Protein AF-A0A845YT84-F1 (afdb_monomer)

pLDDT: mean 75.17, std 17.48, range [39.91, 96.38]

Structure (mmCIF, N/CA/C/O backbone):
data_AF-A0A845YT84-F1
#
_entry.id   AF-A0A845YT84-F1
#
loop_
_atom_site.group_PDB
_atom_site.id
_atom_site.type_symbol
_atom_site.label_atom_id
_atom_site.label_alt_id
_atom_site.label_comp_id
_atom_site.label_asym_id
_atom_site.label_entity_id
_atom_site.label_seq_id
_atom_site.pdbx_PDB_ins_code
_atom_site.Cartn_x
_atom_site.Cartn_y
_atom_site.Cartn_z
_atom_site.occupancy
_atom_site.B_iso_or_equiv
_atom_site.auth_seq_id
_atom_site.auth_comp_id
_atom_site.auth_asym_id
_atom_site.auth_atom_id
_atom_site.pdbx_PDB_model_num
ATOM 1 N N . MET A 1 1 ? -12.584 -13.641 17.586 1.00 42.31 1 MET A N 1
ATOM 2 C CA . MET A 1 1 ? -11.163 -13.239 17.525 1.00 42.31 1 MET A CA 1
ATOM 3 C C . MET A 1 1 ? -11.138 -11.854 16.909 1.00 42.31 1 MET A C 1
ATOM 5 O O . MET A 1 1 ? -11.845 -11.658 15.931 1.00 42.31 1 MET A O 1
ATOM 9 N N . ALA A 1 2 ? -10.483 -10.865 17.518 1.00 40.53 2 ALA A N 1
ATOM 10 C CA . ALA A 1 2 ? -10.463 -9.523 16.942 1.00 40.53 2 ALA A CA 1
ATOM 11 C C . ALA A 1 2 ? -9.677 -9.580 15.624 1.00 40.53 2 ALA A C 1
ATOM 13 O O . ALA A 1 2 ? -8.463 -9.758 15.651 1.00 40.53 2 ALA A O 1
ATOM 14 N N . ASN A 1 3 ? -10.372 -9.500 14.486 1.00 61.69 3 ASN A N 1
ATOM 15 C CA . ASN A 1 3 ? -9.735 -9.458 13.174 1.00 61.69 3 ASN A CA 1
ATOM 16 C C . ASN A 1 3 ? -8.922 -8.166 13.104 1.00 61.69 3 ASN A C 1
ATOM 18 O O . ASN A 1 3 ? -9.489 -7.081 12.945 1.00 61.69 3 ASN A O 1
ATOM 22 N N . SER A 1 4 ? -7.608 -8.278 13.298 1.00 80.38 4 SER A N 1
ATOM 23 C CA . SER A 1 4 ? -6.708 -7.135 13.215 1.00 80.38 4 SER A CA 1
ATOM 24 C C . SER A 1 4 ? -6.848 -6.470 11.841 1.00 80.38 4 SER A C 1
ATOM 26 O O . SER A 1 4 ? -7.170 -7.127 10.845 1.00 80.38 4 SER A O 1
ATOM 28 N N . LEU A 1 5 ? -6.624 -5.155 11.773 1.00 85.38 5 LEU A N 1
ATOM 29 C CA . LEU A 1 5 ? -6.655 -4.414 10.507 1.00 85.38 5 LEU A CA 1
ATOM 30 C C . LEU A 1 5 ? -5.726 -5.067 9.466 1.00 85.38 5 LEU A C 1
ATOM 32 O O . LEU A 1 5 ? -6.106 -5.206 8.308 1.00 85.38 5 LEU A O 1
ATOM 36 N N . ALA A 1 6 ? -4.553 -5.529 9.910 1.00 86.88 6 ALA A N 1
ATOM 37 C CA . ALA A 1 6 ? -3.585 -6.228 9.075 1.00 86.88 6 ALA A CA 1
ATOM 38 C C . ALA A 1 6 ? -4.142 -7.542 8.510 1.00 86.88 6 ALA A C 1
ATOM 40 O O . ALA A 1 6 ? -4.014 -7.776 7.315 1.00 86.88 6 ALA A O 1
ATOM 41 N N . GLN A 1 7 ? -4.840 -8.359 9.309 1.00 88.69 7 GLN A N 1
ATOM 42 C CA . GLN A 1 7 ? -5.487 -9.575 8.795 1.00 88.69 7 GLN A CA 1
ATOM 43 C C . GLN A 1 7 ? -6.544 -9.275 7.729 1.00 88.69 7 GLN A C 1
ATOM 45 O O . GLN A 1 7 ? -6.645 -10.008 6.749 1.00 88.69 7 GLN A O 1
ATOM 50 N N . ARG A 1 8 ? -7.317 -8.192 7.888 1.00 90.56 8 ARG A N 1
ATOM 51 C CA . ARG A 1 8 ? -8.263 -7.749 6.849 1.00 90.56 8 ARG A CA 1
ATOM 52 C C . ARG A 1 8 ? -7.551 -7.296 5.581 1.00 90.56 8 ARG A C 1
ATOM 54 O O . ARG A 1 8 ? -8.007 -7.636 4.498 1.00 90.56 8 ARG A O 1
ATOM 61 N N . ALA A 1 9 ? -6.453 -6.555 5.713 1.00 90.44 9 ALA A N 1
ATOM 62 C CA . ALA A 1 9 ? -5.658 -6.116 4.572 1.00 90.44 9 ALA A CA 1
ATOM 63 C C . ALA A 1 9 ? -5.031 -7.304 3.823 1.00 90.44 9 ALA A C 1
ATOM 65 O O . ALA A 1 9 ? -5.081 -7.342 2.599 1.00 90.44 9 ALA A O 1
ATOM 66 N N . ILE A 1 10 ? -4.515 -8.306 4.543 1.00 93.62 10 ILE A N 1
ATOM 67 C CA . ILE A 1 10 ? -3.971 -9.538 3.951 1.00 93.62 10 ILE A CA 1
ATOM 68 C C . ILE A 1 10 ? -5.068 -10.312 3.214 1.00 93.62 10 ILE A C 1
ATOM 70 O O . ILE A 1 10 ? -4.879 -10.686 2.062 1.00 93.62 10 ILE A O 1
ATOM 74 N N . ALA A 1 11 ? -6.235 -10.506 3.836 1.00 93.56 11 ALA A N 1
ATOM 75 C CA . ALA A 1 11 ? -7.359 -11.174 3.182 1.00 93.56 11 ALA A CA 1
ATOM 76 C C . ALA A 1 11 ? -7.808 -10.434 1.909 1.00 93.56 11 ALA A C 1
ATOM 78 O O . ALA A 1 11 ? -8.090 -11.065 0.896 1.00 93.56 11 ALA A O 1
ATOM 79 N N . PHE A 1 12 ? -7.821 -9.099 1.944 1.00 94.31 12 PHE A N 1
ATOM 80 C CA . PHE A 1 12 ? -8.145 -8.265 0.788 1.00 94.31 12 PHE A CA 1
ATOM 81 C C . PHE A 1 12 ? -7.105 -8.382 -0.337 1.00 94.31 12 PHE A C 1
ATOM 83 O O . PHE A 1 12 ? -7.473 -8.500 -1.500 1.00 94.31 12 PHE A O 1
ATOM 90 N N . LEU A 1 13 ? -5.812 -8.396 -0.001 1.00 94.50 13 LEU A N 1
ATOM 91 C CA . LEU A 1 13 ? -4.729 -8.618 -0.963 1.00 94.50 13 LEU A CA 1
ATOM 92 C C . LEU A 1 13 ? -4.848 -9.979 -1.656 1.00 94.50 13 LEU A C 1
ATOM 94 O O . LEU A 1 13 ? -4.673 -10.063 -2.870 1.00 94.50 13 LEU A O 1
ATOM 98 N N . ILE A 1 14 ? -5.169 -11.027 -0.894 1.00 94.56 14 ILE A N 1
ATOM 99 C CA . ILE A 1 14 ? -5.359 -12.375 -1.438 1.00 94.56 14 ILE A CA 1
ATOM 100 C C . ILE A 1 14 ? -6.552 -12.383 -2.399 1.00 94.56 14 ILE A C 1
ATOM 102 O O . ILE A 1 14 ? -6.384 -12.774 -3.550 1.00 94.56 14 ILE A O 1
ATOM 106 N N . ASP A 1 15 ? -7.703 -11.850 -1.985 1.00 94.94 15 ASP A N 1
ATOM 107 C CA . ASP A 1 15 ? -8.916 -11.767 -2.814 1.00 94.94 15 ASP A CA 1
ATOM 108 C C . ASP A 1 15 ? -8.678 -10.992 -4.126 1.00 94.94 15 ASP A C 1
ATOM 110 O O . ASP A 1 15 ? -9.062 -11.449 -5.201 1.00 94.94 15 ASP A O 1
ATOM 114 N N . LEU A 1 16 ? -7.960 -9.863 -4.083 1.00 94.75 16 LEU A N 1
ATOM 115 C CA . LEU A 1 16 ? -7.587 -9.126 -5.299 1.00 94.75 16 LEU A CA 1
ATOM 116 C C . LEU A 1 16 ? -6.684 -9.938 -6.235 1.00 94.75 16 LEU A C 1
ATOM 118 O O . LEU A 1 16 ? -6.805 -9.828 -7.457 1.00 94.75 16 LEU A O 1
ATOM 122 N N . SER A 1 17 ? -5.770 -10.737 -5.680 1.00 94.88 17 SER A N 1
ATOM 123 C CA . SER A 1 17 ? -4.861 -11.558 -6.484 1.00 94.88 17 SER A CA 1
ATOM 124 C C . SER A 1 17 ? -5.558 -12.774 -7.090 1.00 94.88 17 SER A C 1
ATOM 126 O O . SER A 1 17 ? -5.327 -13.081 -8.257 1.00 94.88 17 SER A O 1
ATOM 128 N N . GLU A 1 18 ? -6.474 -13.410 -6.355 1.00 94.38 18 GLU A N 1
ATOM 129 C CA . GLU A 1 18 ? -7.311 -14.506 -6.854 1.00 94.38 18 GLU A CA 1
ATOM 130 C C . GLU A 1 18 ? -8.231 -14.047 -7.991 1.00 94.38 18 GLU A C 1
ATOM 132 O O . GLU A 1 18 ? -8.431 -14.774 -8.963 1.00 94.38 18 GLU A O 1
ATOM 137 N N . ARG A 1 19 ? -8.739 -12.811 -7.917 1.00 94.25 19 ARG A N 1
ATOM 138 C CA . ARG A 1 19 ? -9.528 -12.188 -8.994 1.00 94.25 19 ARG A CA 1
ATOM 139 C C . ARG A 1 19 ? -8.691 -11.758 -10.200 1.00 94.25 19 ARG A C 1
ATOM 141 O O . ARG A 1 19 ? -9.261 -11.409 -11.231 1.00 94.25 19 ARG A O 1
ATOM 148 N N . GLY A 1 20 ? -7.363 -11.758 -10.082 1.00 93.00 20 GLY A N 1
ATOM 149 C CA . GLY A 1 20 ? -6.453 -11.274 -11.120 1.00 93.00 20 GLY A CA 1
ATOM 150 C C . GLY A 1 20 ? -6.462 -9.751 -11.296 1.00 93.00 20 GLY A C 1
ATOM 151 O O . GLY A 1 20 ? -6.026 -9.257 -12.331 1.00 93.00 20 GLY A O 1
ATOM 152 N N . GLU A 1 21 ? -6.953 -8.995 -10.307 1.00 93.06 21 GLU A N 1
ATOM 153 C CA . GLU A 1 21 ? -6.941 -7.525 -10.338 1.00 93.06 21 GLU A CA 1
ATOM 154 C C . GLU A 1 21 ? -5.551 -6.947 -10.035 1.00 93.06 21 GLU A C 1
ATOM 156 O O . GLU A 1 21 ? -5.265 -5.806 -10.399 1.00 93.06 21 GLU A O 1
ATOM 161 N N . ILE A 1 22 ? -4.692 -7.729 -9.370 1.00 93.88 22 ILE A N 1
ATOM 162 C CA . ILE A 1 22 ? -3.301 -7.381 -9.064 1.00 93.88 22 ILE A CA 1
ATOM 163 C C . ILE A 1 22 ? -2.353 -8.489 -9.526 1.00 93.88 22 ILE A C 1
ATOM 165 O O . ILE A 1 22 ? -2.687 -9.672 -9.461 1.00 93.88 22 ILE A O 1
ATOM 169 N N . ASN A 1 23 ? -1.146 -8.112 -9.953 1.00 93.75 23 ASN A N 1
ATOM 170 C CA . ASN A 1 23 ? -0.088 -9.065 -10.277 1.00 93.75 23 ASN A CA 1
ATOM 171 C C . ASN A 1 23 ? 0.666 -9.471 -8.991 1.00 93.75 23 ASN A C 1
ATOM 173 O O . ASN A 1 23 ? 1.248 -8.600 -8.345 1.00 93.75 23 ASN A O 1
ATOM 177 N N . PRO A 1 24 ? 0.729 -10.766 -8.622 1.00 93.44 24 PRO A N 1
ATOM 178 C CA . PRO A 1 24 ? 1.440 -11.211 -7.419 1.00 93.44 24 PRO A CA 1
ATOM 179 C C . PRO A 1 24 ? 2.946 -10.910 -7.418 1.00 93.44 24 PRO A C 1
ATOM 181 O O . PRO A 1 24 ? 3.560 -10.831 -6.353 1.00 93.44 24 PRO A O 1
ATOM 184 N N . TRP A 1 25 ? 3.546 -10.769 -8.601 1.00 93.12 25 TRP A N 1
ATOM 185 C CA . TRP A 1 25 ? 4.985 -10.553 -8.774 1.00 93.12 25 TRP A CA 1
ATOM 186 C C . TRP A 1 25 ? 5.371 -9.074 -8.842 1.00 93.12 25 TRP A C 1
ATOM 188 O O . TRP A 1 25 ? 6.525 -8.746 -8.586 1.00 93.12 25 TRP A O 1
ATOM 198 N N . ASP A 1 26 ? 4.412 -8.199 -9.148 1.00 93.75 26 ASP A N 1
ATOM 199 C CA . ASP A 1 26 ? 4.612 -6.753 -9.231 1.00 93.75 26 ASP A CA 1
ATOM 200 C C . ASP A 1 26 ? 3.342 -6.026 -8.770 1.00 93.75 26 ASP A C 1
ATOM 202 O O . ASP A 1 26 ? 2.417 -5.761 -9.543 1.00 93.75 26 ASP A O 1
ATOM 206 N N . VAL A 1 27 ? 3.263 -5.778 -7.465 1.00 93.56 27 VAL A N 1
ATOM 207 C CA . VAL A 1 27 ? 2.100 -5.167 -6.825 1.00 93.56 27 VAL A CA 1
ATOM 208 C C . VAL A 1 27 ? 2.249 -3.648 -6.832 1.00 93.56 27 VAL A C 1
ATOM 210 O O . VAL A 1 27 ? 3.135 -3.099 -6.173 1.00 93.56 27 VAL A O 1
ATOM 213 N N . ASN A 1 28 ? 1.317 -2.943 -7.484 1.00 93.00 28 ASN A N 1
ATOM 214 C CA . ASN A 1 28 ? 1.202 -1.494 -7.320 1.00 93.00 28 ASN A CA 1
ATOM 215 C C . ASN A 1 28 ? 0.589 -1.161 -5.950 1.00 93.00 28 ASN A C 1
ATOM 217 O O . ASN A 1 28 ? -0.630 -1.144 -5.772 1.00 93.00 28 ASN A O 1
ATOM 221 N N . VAL A 1 29 ? 1.454 -0.903 -4.968 1.00 90.81 29 VAL A N 1
ATOM 222 C CA . VAL A 1 29 ? 1.059 -0.662 -3.571 1.00 90.81 29 VAL A CA 1
ATOM 223 C C . VAL A 1 29 ? 0.093 0.519 -3.440 1.00 90.81 29 VAL A C 1
ATOM 225 O O . VAL A 1 29 ? -0.832 0.447 -2.635 1.00 90.81 29 VAL A O 1
ATOM 228 N N . 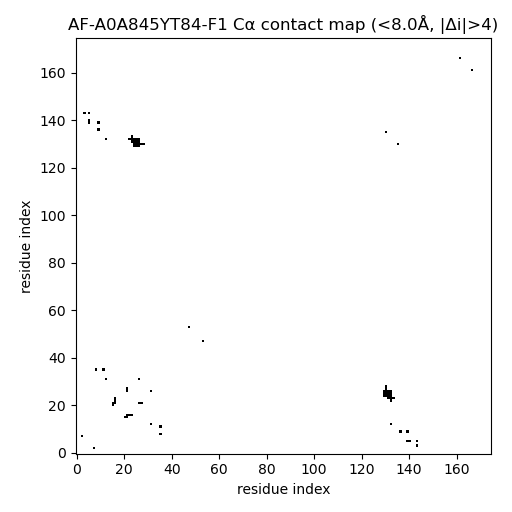ILE A 1 30 ? 0.275 1.580 -4.233 1.00 90.31 30 ILE A N 1
ATOM 229 C CA . ILE A 1 30 ? -0.549 2.796 -4.155 1.00 90.31 30 ILE A CA 1
ATOM 230 C C . ILE A 1 30 ? -2.003 2.457 -4.498 1.00 90.31 30 ILE A C 1
ATOM 232 O O . ILE A 1 30 ? -2.900 2.684 -3.685 1.00 90.31 30 ILE A O 1
ATOM 236 N N . ASP A 1 31 ? -2.217 1.810 -5.644 1.00 92.00 31 ASP A N 1
ATOM 237 C CA . ASP A 1 31 ? -3.555 1.446 -6.118 1.00 92.00 31 ASP A CA 1
ATOM 238 C C . ASP A 1 31 ? -4.270 0.507 -5.143 1.00 92.00 31 ASP A C 1
ATOM 240 O O . ASP A 1 31 ? -5.472 0.638 -4.896 1.00 92.00 31 ASP A O 1
ATOM 244 N N . VAL A 1 32 ? -3.543 -0.459 -4.575 1.00 92.06 32 VAL A N 1
ATOM 245 C CA . VAL A 1 32 ? -4.132 -1.424 -3.644 1.00 92.06 32 VAL A CA 1
ATOM 246 C C . VAL A 1 32 ? -4.533 -0.765 -2.332 1.00 92.06 32 VAL A C 1
ATOM 248 O O . VAL A 1 32 ? -5.619 -1.040 -1.817 1.00 92.06 32 VAL A O 1
ATOM 251 N N . VAL A 1 33 ? -3.686 0.115 -1.798 1.00 88.94 33 VAL A N 1
ATOM 252 C CA . VAL A 1 33 ? -3.996 0.865 -0.578 1.00 88.94 33 VAL A CA 1
ATOM 253 C C . VAL A 1 33 ? -5.221 1.747 -0.800 1.00 88.94 33 VAL A C 1
ATOM 255 O O . VAL A 1 33 ? -6.129 1.727 0.031 1.00 88.94 33 VAL A O 1
ATOM 258 N N . ASP A 1 34 ? -5.314 2.440 -1.932 1.00 89.94 34 ASP A N 1
ATOM 259 C CA . ASP A 1 34 ? -6.472 3.276 -2.253 1.00 89.94 34 ASP A CA 1
ATOM 260 C C . ASP A 1 34 ? -7.770 2.463 -2.339 1.00 89.94 34 ASP A C 1
ATOM 262 O O . ASP A 1 34 ? -8.790 2.834 -1.744 1.00 89.94 34 ASP A O 1
ATOM 266 N N . ARG A 1 35 ? -7.738 1.307 -3.014 1.00 90.44 35 ARG A N 1
ATOM 267 C CA . ARG A 1 35 ? -8.885 0.386 -3.083 1.00 90.44 35 ARG A CA 1
ATOM 268 C C . ARG A 1 35 ? -9.267 -0.149 -1.707 1.00 90.44 35 ARG A C 1
ATOM 270 O O . ARG A 1 35 ? -10.453 -0.186 -1.371 1.00 90.44 35 ARG A O 1
ATOM 277 N N . PHE A 1 36 ? -8.283 -0.516 -0.890 1.00 89.44 36 PHE A N 1
ATOM 278 C CA . PHE A 1 36 ? -8.528 -0.983 0.469 1.00 89.44 36 PHE A CA 1
ATOM 279 C C . PHE A 1 36 ? -9.183 0.111 1.318 1.00 89.44 36 PHE A C 1
ATOM 281 O O . PHE A 1 36 ? -10.223 -0.134 1.928 1.00 89.44 36 PHE A O 1
ATOM 288 N N . LEU A 1 37 ? -8.655 1.339 1.305 1.00 86.56 37 LEU A N 1
ATOM 289 C CA . LEU A 1 37 ? -9.233 2.478 2.026 1.00 86.56 37 LEU A CA 1
ATOM 290 C C . LEU A 1 37 ? -10.656 2.801 1.557 1.00 86.56 37 LEU A C 1
ATOM 292 O O . LEU A 1 37 ? -11.518 3.111 2.382 1.00 86.56 37 LEU A O 1
ATOM 296 N N . LYS A 1 38 ? -10.931 2.691 0.254 1.00 88.38 38 LYS A N 1
ATOM 297 C CA . LYS A 1 38 ? -12.284 2.846 -0.288 1.00 88.38 38 LYS A CA 1
ATOM 298 C C . LYS A 1 38 ? -13.231 1.776 0.264 1.00 88.38 38 LYS A C 1
ATOM 300 O O . LYS A 1 38 ? -14.289 2.125 0.784 1.00 88.38 38 LYS A O 1
ATOM 305 N N . SER A 1 39 ? -12.813 0.508 0.265 1.00 85.31 39 SER A N 1
ATOM 306 C CA . SER A 1 39 ? -13.602 -0.588 0.849 1.00 85.31 39 SER A CA 1
ATOM 307 C C . SER A 1 39 ? -13.855 -0.393 2.350 1.00 85.31 39 SER A C 1
ATOM 309 O O . SER A 1 39 ? -14.947 -0.673 2.842 1.00 85.31 39 SER A O 1
ATOM 311 N N . LEU A 1 40 ? -12.886 0.164 3.090 1.00 83.19 40 LEU A N 1
ATOM 312 C CA . LEU A 1 40 ? -13.050 0.483 4.507 1.00 83.19 40 LEU A CA 1
ATOM 313 C C . LEU A 1 40 ? -14.091 1.576 4.749 1.00 83.19 40 LEU A C 1
ATOM 315 O O . LEU A 1 40 ? -14.795 1.492 5.753 1.00 83.19 40 LEU A O 1
ATOM 319 N N . LYS A 1 41 ? -14.177 2.585 3.877 1.00 78.06 41 LYS A N 1
ATOM 320 C CA . LYS A 1 41 ? -15.193 3.647 3.954 1.00 78.06 41 LYS A CA 1
ATOM 321 C C . LYS A 1 41 ? -16.588 3.115 3.638 1.00 78.06 41 LYS A C 1
ATOM 323 O O . LYS A 1 41 ? -17.533 3.455 4.333 1.00 78.06 41 LYS A O 1
ATOM 328 N N . GLU A 1 42 ? -16.705 2.245 2.637 1.00 78.19 42 GLU A N 1
ATOM 329 C CA . GLU A 1 42 ? -17.975 1.609 2.260 1.00 78.19 42 GLU A CA 1
ATOM 330 C C . GLU A 1 42 ? -18.487 0.653 3.352 1.00 78.19 42 GLU A C 1
ATOM 332 O O . GLU A 1 42 ? -19.676 0.635 3.662 1.00 78.19 42 GLU A O 1
ATOM 337 N N . GLN A 1 43 ? -17.587 -0.106 3.986 1.00 68.94 43 GLN A N 1
ATOM 338 C CA . GLN A 1 43 ? -17.921 -1.001 5.101 1.00 68.94 43 GLN A CA 1
ATOM 339 C C . GLN A 1 43 ? -18.172 -0.252 6.417 1.00 68.94 43 GLN A C 1
ATOM 341 O O . GLN A 1 43 ? -18.928 -0.731 7.260 1.00 68.94 43 GLN A O 1
ATOM 346 N N . GLN A 1 44 ? -17.573 0.927 6.596 1.00 60.81 44 GLN A N 1
ATOM 347 C CA . GLN A 1 44 ? -17.923 1.877 7.654 1.00 60.81 44 GLN A CA 1
ATOM 348 C C . GLN A 1 44 ? -19.140 2.715 7.237 1.00 60.81 44 GLN A C 1
ATOM 350 O O . GLN A 1 44 ? -19.133 3.941 7.311 1.00 60.81 44 GLN A O 1
ATOM 355 N N . ALA A 1 45 ? -20.229 2.052 6.839 1.00 46.84 45 ALA A N 1
ATOM 356 C CA . ALA A 1 45 ? -21.550 2.661 6.943 1.00 46.84 45 ALA A CA 1
ATOM 357 C C . ALA A 1 45 ? -21.760 3.094 8.411 1.00 46.84 45 ALA A C 1
ATOM 359 O O . ALA A 1 45 ? -21.267 2.410 9.313 1.00 46.84 45 ALA A O 1
ATOM 360 N N . PRO A 1 46 ? -22.417 4.236 8.679 1.00 48.16 46 PRO A N 1
ATOM 361 C CA . PRO A 1 46 ? -22.306 4.947 9.945 1.00 48.16 46 PRO A CA 1
ATOM 362 C C . PRO A 1 46 ? -22.922 4.109 11.063 1.00 48.16 46 PRO A C 1
ATOM 364 O O . PRO A 1 46 ? -24.125 4.160 11.308 1.00 48.16 46 PRO A O 1
ATOM 367 N N . VAL A 1 47 ? -22.092 3.334 11.761 1.00 44.31 47 VAL A N 1
ATOM 368 C CA . VAL A 1 47 ? -22.475 2.705 13.020 1.00 44.31 47 VAL A CA 1
ATOM 369 C C . VAL A 1 47 ? -22.532 3.828 14.047 1.00 44.31 47 VAL A C 1
ATOM 371 O O . VAL A 1 47 ? -21.567 4.143 14.744 1.00 44.31 47 VAL A O 1
ATOM 374 N N . ILE A 1 48 ? -23.692 4.481 14.067 1.00 52.84 48 ILE A N 1
ATOM 375 C CA . ILE A 1 48 ? -24.230 5.169 15.227 1.00 52.84 48 ILE A CA 1
ATOM 376 C C . ILE A 1 48 ? -24.397 4.081 16.277 1.00 52.84 48 ILE A C 1
ATOM 378 O O . ILE A 1 48 ? -25.422 3.411 16.303 1.00 52.84 48 ILE A O 1
ATOM 382 N N . ASP A 1 49 ? -23.391 3.871 17.118 1.00 45.31 49 ASP A N 1
ATOM 383 C CA . ASP A 1 49 ? -23.680 3.307 18.423 1.00 45.31 49 ASP A CA 1
ATOM 384 C C . ASP A 1 49 ? -22.628 3.671 19.469 1.00 45.31 49 ASP A C 1
ATOM 386 O O . ASP A 1 49 ? -21.419 3.584 19.241 1.00 45.31 49 ASP A O 1
ATOM 390 N N . ASN A 1 50 ? -23.139 4.017 20.650 1.00 39.91 50 ASN A N 1
ATOM 391 C CA . ASN A 1 50 ? -22.435 4.137 21.927 1.00 39.91 50 ASN A CA 1
ATOM 392 C C . ASN A 1 50 ? -21.710 5.462 22.241 1.00 39.91 50 ASN A C 1
ATOM 394 O O . ASN A 1 50 ? -20.504 5.507 22.479 1.00 39.91 50 ASN A O 1
ATOM 398 N N . GLY A 1 51 ? -22.494 6.542 22.367 1.00 44.09 51 GLY A N 1
ATOM 399 C CA . GLY A 1 51 ? -22.377 7.520 23.470 1.00 44.09 51 GLY A CA 1
ATOM 400 C C . GLY A 1 51 ? -21.115 8.391 23.582 1.00 44.09 51 GLY A C 1
ATOM 401 O O . GLY A 1 51 ? -21.017 9.194 24.507 1.00 44.09 51 GLY A O 1
ATOM 402 N N . ARG A 1 52 ? -20.157 8.284 22.660 1.00 44.44 52 ARG A N 1
ATOM 403 C CA . ARG A 1 52 ? -19.053 9.238 22.494 1.00 44.44 52 ARG A CA 1
ATOM 404 C C . ARG A 1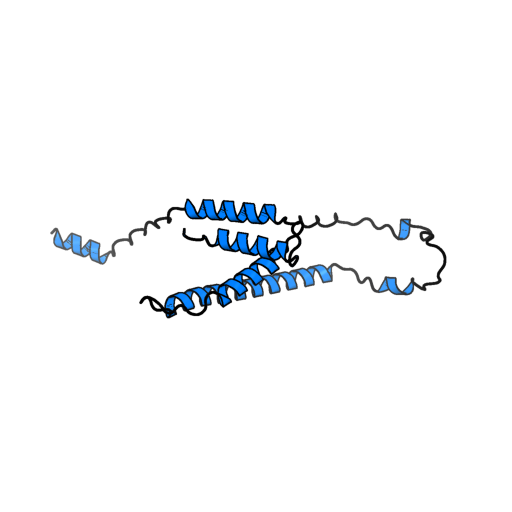 52 ? -19.283 9.987 21.195 1.00 44.44 52 ARG A C 1
ATOM 406 O O . ARG A 1 52 ? -19.400 9.357 20.149 1.00 44.44 52 ARG A O 1
ATOM 413 N N . SER A 1 53 ? -19.405 11.310 21.294 1.00 43.91 53 SER A N 1
ATOM 414 C CA . SER A 1 53 ? -19.833 12.183 20.201 1.00 43.91 53 SER A CA 1
ATOM 415 C C . SER A 1 53 ? -19.140 11.812 18.876 1.00 43.91 53 SER A C 1
ATOM 417 O O . SER A 1 53 ? -17.912 11.913 18.791 1.00 43.91 53 SER A O 1
ATOM 419 N N . PRO A 1 54 ? -19.887 11.401 17.829 1.00 53.06 54 PRO A N 1
ATOM 420 C CA . PRO A 1 54 ? -19.322 11.079 16.515 1.00 53.06 54 PRO A CA 1
ATOM 421 C C . PRO A 1 54 ? -18.594 12.280 15.896 1.00 53.06 54 PRO A C 1
ATOM 423 O O . PRO A 1 54 ? -17.798 12.117 14.976 1.00 53.06 54 PRO A O 1
ATOM 426 N N . TYR A 1 55 ? -18.817 13.485 16.419 1.00 46.56 55 TYR A N 1
ATOM 427 C CA . TYR A 1 55 ? -18.194 14.712 15.952 1.00 46.56 55 TYR A CA 1
ATOM 428 C C . TYR A 1 55 ? -16.677 14.750 16.189 1.00 46.56 55 TYR A C 1
ATOM 430 O O . TYR A 1 55 ? -15.945 15.169 15.305 1.00 46.56 55 TYR A O 1
ATOM 438 N N . GLU A 1 56 ? -16.170 14.267 17.330 1.00 49.31 56 GLU A N 1
ATOM 439 C CA . GLU A 1 56 ? -14.727 14.339 17.639 1.00 49.31 56 GLU A CA 1
ATOM 440 C C . GLU A 1 56 ? -13.894 13.332 16.830 1.00 49.31 56 GLU A C 1
ATOM 442 O O . GLU A 1 56 ? -12.759 13.622 16.436 1.00 49.31 56 GLU A O 1
ATOM 447 N N . LYS A 1 57 ? -14.474 12.158 16.539 1.00 55.06 57 LYS A N 1
ATOM 448 C CA . LYS A 1 57 ? -13.870 11.154 15.651 1.00 55.06 57 LYS A CA 1
ATOM 449 C C . LYS A 1 57 ? -13.848 11.638 14.202 1.00 55.06 57 LYS A C 1
ATOM 451 O O . LYS A 1 57 ? -12.779 11.638 13.601 1.00 55.06 57 LYS A O 1
ATOM 456 N N . ASN A 1 58 ? -14.982 12.127 13.692 1.00 57.28 58 ASN A N 1
ATOM 457 C CA . ASN A 1 58 ? -15.058 12.700 12.346 1.00 57.28 58 ASN A CA 1
ATOM 458 C C . ASN A 1 58 ? -14.160 13.940 12.203 1.00 57.28 58 ASN A C 1
ATOM 460 O O . ASN A 1 58 ? -13.539 14.126 11.163 1.00 57.28 58 ASN A O 1
ATOM 464 N N . LEU A 1 59 ? -14.013 14.759 13.252 1.00 61.41 59 LEU A N 1
ATOM 465 C CA . LEU A 1 59 ? -13.118 15.916 13.233 1.00 61.41 59 LEU A CA 1
ATOM 466 C C . LEU A 1 59 ? -11.642 15.493 13.174 1.00 61.41 59 LEU A C 1
ATOM 468 O O . LEU A 1 59 ? -10.881 16.041 12.380 1.00 61.41 59 LEU A O 1
ATOM 472 N N . SER A 1 60 ? -11.246 14.480 13.948 1.00 70.44 60 SER A N 1
ATOM 473 C CA . SER A 1 60 ? -9.877 13.941 13.917 1.00 70.44 60 SER A CA 1
ATOM 474 C C . SER A 1 60 ? -9.542 13.287 12.570 1.00 70.44 60 SER A C 1
ATOM 476 O O . SER A 1 60 ? -8.446 13.483 12.051 1.00 70.44 60 SER A O 1
ATOM 478 N N . GLU A 1 61 ? -10.491 12.561 11.976 1.00 68.62 61 GLU A N 1
ATOM 479 C CA . GLU A 1 61 ? -10.349 11.941 10.653 1.00 68.62 61 GLU A CA 1
ATOM 480 C C . GLU A 1 61 ? -10.325 12.988 9.529 1.00 68.62 61 GLU A C 1
ATOM 482 O O . GLU A 1 61 ? -9.469 12.937 8.646 1.00 68.62 61 GLU A O 1
ATOM 487 N N . SER A 1 62 ? -11.181 14.013 9.607 1.00 77.00 62 SER A N 1
ATOM 488 C CA . SER A 1 62 ? -11.158 15.140 8.667 1.00 77.00 62 SER A CA 1
ATOM 489 C C . SER A 1 62 ? -9.853 15.942 8.752 1.00 77.00 62 SER A C 1
ATOM 491 O O . SER A 1 62 ? -9.323 16.353 7.723 1.00 77.00 62 SER A O 1
ATOM 493 N N . GLY A 1 63 ? -9.271 16.090 9.950 1.00 84.06 63 GLY A N 1
ATOM 494 C CA . GLY A 1 63 ? -7.962 16.715 10.139 1.00 84.06 63 GLY A CA 1
ATOM 495 C C . GLY A 1 63 ? -6.823 15.914 9.503 1.00 84.06 63 GLY A C 1
ATOM 496 O O . GLY A 1 63 ? -5.940 16.495 8.873 1.00 84.06 63 GLY A O 1
ATOM 497 N N . GLN A 1 64 ? -6.862 14.581 9.602 1.00 84.81 64 GLN A N 1
ATOM 498 C CA . GLN A 1 64 ? -5.907 13.701 8.916 1.00 84.81 64 GLN A CA 1
ATOM 499 C C . GLN A 1 64 ? -6.057 13.788 7.394 1.00 84.81 64 GLN A C 1
ATOM 501 O O . GLN A 1 64 ? -5.058 13.915 6.688 1.00 84.81 64 GLN A O 1
ATOM 506 N N . ALA A 1 65 ? -7.292 13.795 6.888 1.00 86.06 65 ALA A N 1
ATOM 507 C CA . ALA A 1 65 ? -7.562 13.953 5.463 1.00 86.06 65 ALA A CA 1
ATOM 508 C C . ALA A 1 65 ? -7.032 15.294 4.922 1.00 86.06 65 ALA A C 1
ATOM 510 O O . ALA A 1 65 ? -6.393 15.321 3.871 1.00 86.06 65 ALA A O 1
ATOM 511 N N . PHE A 1 66 ? -7.228 16.393 5.658 1.00 88.31 66 PHE A N 1
ATOM 512 C CA . PHE A 1 66 ? -6.735 17.719 5.270 1.00 88.31 66 PHE A CA 1
ATOM 513 C C . PHE A 1 66 ? -5.200 17.803 5.282 1.00 88.31 66 PHE A C 1
ATOM 515 O O . PHE A 1 66 ? -4.600 18.386 4.376 1.00 88.31 66 PHE A O 1
ATOM 522 N N . LEU A 1 67 ? -4.554 17.182 6.276 1.00 90.94 67 LEU A N 1
ATOM 523 C CA . LEU A 1 67 ? -3.095 17.069 6.353 1.00 90.94 67 LEU A CA 1
ATOM 524 C C . LEU A 1 67 ? -2.535 16.301 5.147 1.00 90.94 67 LEU A C 1
ATOM 526 O O . LEU A 1 67 ? -1.604 16.778 4.501 1.00 90.94 67 LEU A O 1
ATOM 530 N N . TYR A 1 68 ? -3.104 15.134 4.829 1.00 91.94 68 TYR A N 1
ATOM 531 C CA . TYR A 1 68 ? -2.650 14.320 3.702 1.00 91.94 68 TYR A CA 1
ATOM 532 C C . TYR A 1 68 ? -2.879 15.011 2.365 1.00 91.94 68 TYR A C 1
ATOM 534 O O . TYR A 1 68 ? -1.968 15.042 1.544 1.00 91.94 68 TYR A O 1
ATOM 542 N N . ALA A 1 69 ? -4.041 15.636 2.169 1.00 95.44 69 ALA A N 1
ATOM 543 C CA . ALA A 1 69 ? -4.299 16.429 0.973 1.00 95.44 69 ALA A CA 1
ATOM 544 C C . ALA A 1 69 ? -3.255 17.549 0.812 1.00 95.44 69 ALA A C 1
ATOM 546 O O . ALA A 1 69 ? -2.699 17.719 -0.269 1.00 95.44 69 ALA A O 1
ATOM 547 N N . SER A 1 70 ? -2.917 18.252 1.898 1.00 94.62 70 SER A N 1
ATOM 548 C CA . SER A 1 70 ? -1.887 19.302 1.884 1.00 94.62 70 SER A CA 1
ATOM 549 C C . SER A 1 70 ? -0.493 18.745 1.566 1.00 94.62 70 SER A C 1
ATOM 551 O O . SER A 1 70 ? 0.253 19.348 0.798 1.00 94.62 70 SER A O 1
ATOM 553 N N . MET A 1 71 ? -0.146 17.576 2.113 1.00 96.38 71 MET A N 1
ATOM 554 C CA . MET A 1 71 ? 1.127 16.898 1.843 1.00 96.38 71 MET A CA 1
ATOM 555 C C . MET A 1 71 ? 1.233 16.434 0.385 1.00 96.38 71 MET A C 1
ATOM 557 O O . MET A 1 71 ? 2.288 16.578 -0.222 1.00 96.38 71 MET A O 1
ATOM 561 N N . LEU A 1 72 ? 0.141 15.929 -0.194 1.00 94.69 72 LEU A N 1
ATOM 562 C CA . LEU A 1 72 ? 0.083 15.542 -1.605 1.00 94.69 72 LEU A CA 1
ATOM 563 C C . LEU A 1 72 ? 0.205 16.754 -2.535 1.00 94.69 72 LEU A C 1
ATOM 565 O O . LEU A 1 72 ? 0.904 16.673 -3.539 1.00 94.69 72 LEU A O 1
ATOM 569 N N . VAL A 1 73 ? -0.421 17.886 -2.198 1.00 95.12 73 VAL A N 1
ATOM 570 C CA . VAL A 1 73 ? -0.257 19.145 -2.947 1.00 95.12 73 VAL A CA 1
ATOM 571 C C . VAL A 1 73 ? 1.187 19.641 -2.876 1.00 95.12 73 VAL A C 1
ATOM 573 O O . VAL A 1 73 ? 1.741 20.028 -3.901 1.00 95.12 73 VAL A O 1
ATOM 576 N N . LEU A 1 74 ? 1.814 19.582 -1.697 1.00 94.69 74 LEU A N 1
ATOM 577 C CA . LEU A 1 74 ? 3.224 19.932 -1.523 1.00 94.69 74 LEU A CA 1
ATOM 578 C C . LEU A 1 74 ? 4.140 19.026 -2.354 1.00 94.69 74 LEU A C 1
ATOM 580 O O . LEU A 1 74 ? 4.994 19.531 -3.073 1.00 94.69 74 LEU A O 1
ATOM 584 N N . LEU A 1 75 ? 3.945 17.705 -2.287 1.00 93.50 75 LEU A N 1
ATOM 585 C CA . LEU A 1 75 ? 4.706 16.744 -3.088 1.00 93.50 75 LEU A CA 1
ATOM 586 C C . LEU A 1 75 ? 4.511 16.993 -4.582 1.00 93.50 75 LEU A C 1
ATOM 588 O O . LEU A 1 75 ? 5.484 16.967 -5.321 1.00 93.50 75 LEU A O 1
ATOM 592 N N . LYS A 1 76 ? 3.283 17.294 -5.018 1.00 93.12 76 LYS A N 1
ATOM 593 C CA . LYS A 1 76 ? 3.001 17.635 -6.414 1.00 93.12 76 LYS A CA 1
ATOM 594 C C . LYS A 1 76 ? 3.736 18.907 -6.847 1.00 93.12 76 LYS A C 1
ATOM 596 O O . LYS A 1 76 ? 4.298 18.936 -7.937 1.00 93.12 76 LYS A O 1
ATOM 601 N N . ALA A 1 77 ? 3.746 19.944 -6.014 1.00 94.94 77 ALA A N 1
ATOM 602 C CA . ALA A 1 77 ? 4.477 21.173 -6.305 1.00 94.94 77 ALA A CA 1
ATOM 603 C C . ALA A 1 77 ? 5.994 20.928 -6.377 1.00 94.94 77 ALA A C 1
ATOM 605 O O . ALA A 1 77 ? 6.629 21.369 -7.326 1.00 94.94 77 ALA A O 1
ATOM 606 N N . ASP A 1 78 ? 6.557 20.166 -5.434 1.00 90.00 78 ASP A N 1
ATOM 607 C CA . ASP A 1 78 ? 7.982 19.801 -5.437 1.00 90.00 78 ASP A CA 1
ATOM 608 C C . ASP A 1 78 ? 8.339 18.958 -6.672 1.00 90.00 78 ASP A C 1
ATOM 610 O O . ASP A 1 78 ? 9.359 19.192 -7.311 1.00 90.00 78 ASP A O 1
ATOM 614 N N . THR A 1 79 ? 7.471 18.025 -7.085 1.00 87.12 79 THR A N 1
ATOM 615 C CA . THR A 1 79 ? 7.687 17.275 -8.330 1.00 87.12 79 THR A CA 1
ATOM 616 C C . THR A 1 79 ? 7.636 18.161 -9.564 1.00 87.12 79 THR A C 1
ATOM 618 O O . THR A 1 79 ? 8.469 17.959 -10.432 1.00 87.12 79 THR A O 1
ATOM 621 N N . LEU A 1 80 ? 6.715 19.133 -9.635 1.00 86.25 80 LEU A N 1
ATOM 622 C CA . LEU A 1 80 ? 6.619 20.045 -10.781 1.00 86.25 80 LEU A CA 1
ATOM 623 C C . LEU A 1 80 ? 7.866 20.921 -10.907 1.00 86.25 80 LEU A C 1
ATOM 625 O O . LEU A 1 80 ? 8.428 21.025 -11.987 1.00 86.25 80 LEU A O 1
ATOM 629 N N . ILE A 1 81 ? 8.349 21.467 -9.789 1.00 83.00 81 ILE A N 1
ATOM 630 C CA . ILE A 1 81 ? 9.586 22.256 -9.760 1.00 83.00 81 ILE A CA 1
ATOM 631 C C . ILE A 1 81 ? 10.778 21.403 -10.206 1.00 83.00 81 ILE A C 1
ATOM 633 O O . ILE A 1 81 ? 11.622 21.865 -10.963 1.00 83.00 81 ILE A O 1
ATOM 637 N N . ARG A 1 82 ? 10.858 20.142 -9.765 1.00 74.88 82 ARG A N 1
ATOM 638 C CA . ARG A 1 82 ? 11.933 19.231 -10.187 1.00 74.88 82 ARG A CA 1
ATOM 639 C C . ARG A 1 82 ? 11.840 18.866 -11.665 1.00 74.88 82 ARG A C 1
ATOM 641 O O . ARG A 1 82 ? 12.868 18.841 -12.320 1.00 74.88 82 ARG A O 1
ATOM 648 N N . THR A 1 83 ? 10.638 18.623 -12.190 1.00 71.44 83 THR A N 1
ATOM 649 C CA . THR A 1 83 ? 10.455 18.347 -13.622 1.00 71.44 83 THR A CA 1
ATOM 650 C C . THR A 1 83 ? 10.743 19.566 -14.492 1.00 71.44 83 THR A C 1
ATOM 652 O O . THR A 1 83 ? 11.318 19.392 -15.552 1.00 71.44 83 THR A O 1
ATOM 655 N N . GLU A 1 84 ? 10.412 20.784 -14.047 1.00 65.12 84 GLU A N 1
ATOM 656 C CA . GLU A 1 84 ? 10.780 22.022 -14.756 1.00 65.12 84 GLU A CA 1
ATOM 657 C C . GLU A 1 84 ? 12.310 22.197 -14.814 1.00 65.12 84 GLU A C 1
ATOM 659 O O . GLU A 1 84 ? 12.853 22.550 -15.855 1.00 65.12 84 GLU A O 1
ATOM 664 N N . VAL A 1 85 ? 13.023 21.871 -13.727 1.00 58.59 85 VAL A N 1
ATOM 665 C CA . VAL A 1 85 ? 14.499 21.881 -13.694 1.00 58.59 85 VAL A CA 1
ATOM 666 C C . VAL A 1 85 ? 15.103 20.778 -14.576 1.00 58.59 85 VAL A C 1
ATOM 668 O O . VAL A 1 85 ? 16.124 21.009 -15.218 1.00 58.59 85 VAL A O 1
ATOM 671 N N . ASP A 1 86 ? 14.478 19.599 -14.642 1.00 54.16 86 ASP A N 1
ATOM 672 C CA . ASP A 1 86 ? 14.916 18.503 -15.519 1.00 54.16 86 ASP A CA 1
ATOM 673 C C . ASP A 1 86 ? 14.621 18.792 -17.013 1.00 54.16 86 ASP A C 1
ATOM 675 O O . ASP A 1 86 ? 15.366 18.331 -17.877 1.00 54.16 86 ASP A O 1
ATOM 679 N N . GLU A 1 87 ? 13.566 19.553 -17.338 1.00 52.66 87 GLU A N 1
ATOM 680 C CA . GLU A 1 87 ? 13.224 19.978 -18.709 1.00 52.66 87 GLU A CA 1
ATOM 681 C C . GLU A 1 87 ? 14.171 21.070 -19.242 1.00 52.66 87 GLU A C 1
ATOM 683 O O . GLU A 1 87 ? 14.525 21.037 -20.419 1.00 52.66 87 GLU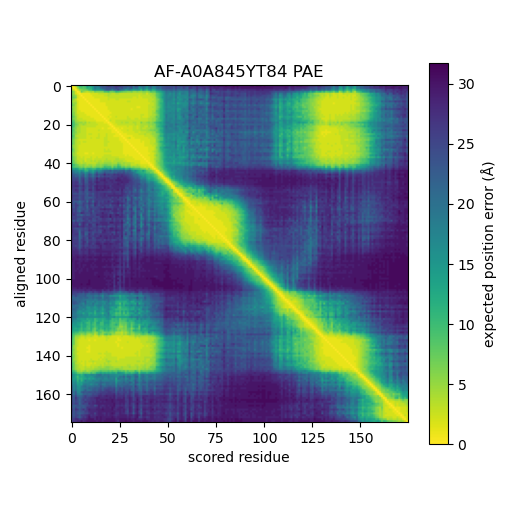 A O 1
ATOM 688 N N . GLU A 1 88 ? 14.664 21.979 -18.391 1.00 49.28 88 GLU A N 1
ATOM 689 C CA . GLU A 1 88 ? 15.686 22.973 -18.775 1.00 49.28 88 GLU A CA 1
ATOM 690 C C . GLU A 1 88 ? 17.073 22.350 -19.066 1.00 49.28 88 GLU A C 1
ATOM 692 O O . GLU A 1 88 ? 17.905 22.981 -19.723 1.00 49.28 88 GLU A O 1
ATOM 697 N N . GLU A 1 89 ? 17.333 21.108 -18.634 1.00 46.97 89 GLU A N 1
ATOM 698 C CA . GLU A 1 89 ? 18.574 20.369 -18.931 1.00 46.97 89 GLU A CA 1
ATOM 699 C C . GLU A 1 89 ? 18.493 19.474 -20.184 1.00 46.97 89 GLU A C 1
ATOM 701 O O . GLU A 1 89 ? 19.493 18.848 -20.559 1.00 46.97 89 GLU A O 1
ATOM 706 N N . VAL A 1 90 ? 17.350 19.424 -20.880 1.00 47.00 90 VAL A N 1
ATOM 707 C CA . VAL A 1 90 ? 17.246 18.737 -22.175 1.00 47.00 90 VAL A CA 1
ATOM 708 C C . VAL A 1 90 ? 17.645 19.727 -23.275 1.00 47.00 90 VAL A C 1
ATOM 710 O O . VAL A 1 90 ? 16.888 20.655 -23.550 1.00 47.00 90 VAL A O 1
ATOM 713 N N . PRO A 1 91 ? 18.814 19.590 -23.932 1.00 45.91 91 PRO A N 1
ATOM 714 C CA . PRO A 1 91 ? 19.067 20.372 -25.134 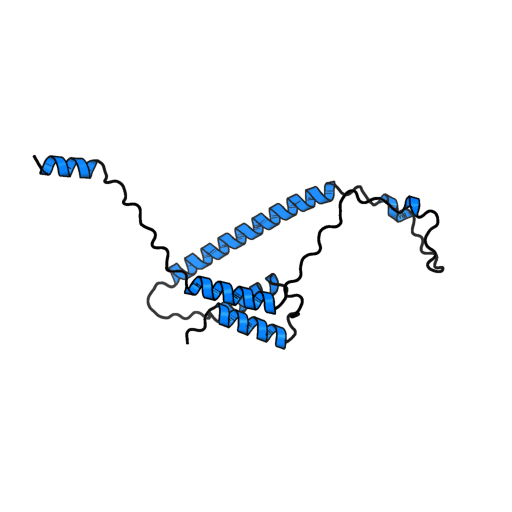1.00 45.91 91 PRO A CA 1
ATOM 715 C C . PRO A 1 91 ? 17.998 20.012 -26.170 1.00 45.91 91 PRO A C 1
ATOM 717 O O . PRO A 1 91 ? 17.748 18.825 -26.3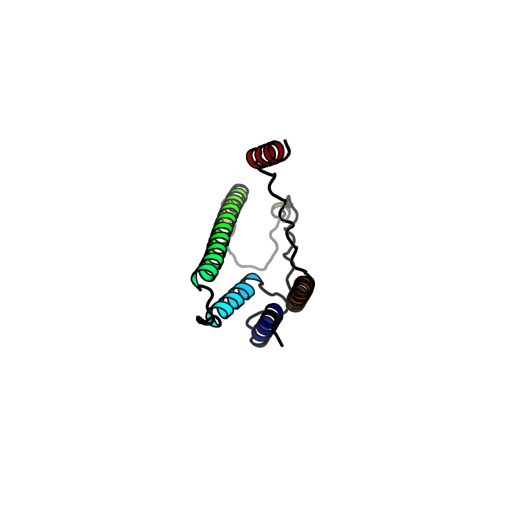87 1.00 45.91 91 PRO A O 1
ATOM 720 N N . ASP A 1 92 ? 17.385 21.033 -26.772 1.00 43.31 92 ASP A N 1
ATOM 721 C CA . ASP A 1 92 ? 16.420 20.936 -27.873 1.00 43.31 92 ASP A CA 1
ATOM 722 C C . ASP A 1 92 ? 16.822 19.817 -28.849 1.00 43.31 92 ASP A C 1
ATOM 724 O O . ASP A 1 92 ? 17.821 19.907 -29.564 1.00 43.31 92 ASP A O 1
ATOM 728 N N . PHE A 1 93 ? 16.056 18.726 -28.850 1.00 48.94 93 PHE A N 1
ATOM 729 C CA . PHE A 1 93 ? 16.223 17.602 -29.778 1.00 48.94 93 PHE A CA 1
ATOM 730 C C . PHE A 1 93 ? 15.488 17.842 -31.113 1.00 48.94 93 PHE A C 1
ATOM 732 O O . PHE A 1 93 ? 15.433 16.934 -31.945 1.00 48.94 93 PHE A O 1
ATOM 739 N N . ASP A 1 94 ? 14.955 19.049 -31.331 1.00 45.62 94 ASP A N 1
ATOM 740 C CA . ASP A 1 94 ? 14.177 19.430 -32.520 1.00 45.62 94 ASP A CA 1
ATOM 741 C C . ASP A 1 94 ? 15.020 19.503 -33.812 1.00 45.62 94 ASP A C 1
ATOM 743 O O . ASP A 1 94 ? 14.480 19.432 -34.912 1.00 45.62 94 ASP A O 1
ATOM 747 N N . ASP A 1 95 ? 16.354 19.522 -33.715 1.00 45.50 95 ASP A N 1
ATOM 748 C CA . ASP A 1 95 ? 17.251 19.490 -34.885 1.00 45.50 95 ASP A CA 1
ATOM 749 C C . ASP A 1 95 ? 17.448 18.078 -35.488 1.00 45.50 95 ASP A C 1
ATOM 751 O O . ASP A 1 95 ? 18.151 17.922 -36.489 1.00 45.50 95 ASP A O 1
ATOM 755 N N . MET A 1 96 ? 16.861 17.016 -34.908 1.00 46.66 96 MET A N 1
ATOM 756 C CA . MET A 1 96 ? 17.051 15.637 -35.398 1.00 46.66 96 MET A CA 1
ATOM 757 C C . MET A 1 96 ? 15.890 15.072 -36.233 1.00 46.66 96 MET A C 1
ATOM 759 O O . MET A 1 96 ? 15.982 13.932 -36.698 1.00 46.66 96 MET A O 1
ATOM 763 N N . GLU A 1 97 ? 14.807 15.826 -36.438 1.00 44.81 97 GLU A N 1
ATOM 764 C CA . GLU A 1 97 ? 13.631 15.326 -37.167 1.00 44.81 97 GLU A CA 1
ATOM 765 C C . GLU A 1 97 ? 13.774 15.434 -38.702 1.00 44.81 97 GLU A C 1
ATOM 767 O O . GLU A 1 97 ? 13.110 14.707 -39.441 1.00 44.81 97 GLU A O 1
ATOM 772 N N . GLU A 1 98 ? 14.728 16.219 -39.219 1.00 44.84 98 GLU A N 1
ATOM 773 C CA . GLU A 1 98 ? 14.922 16.388 -40.673 1.00 44.84 98 GLU A CA 1
ATOM 774 C C . GLU A 1 98 ? 15.649 15.201 -41.358 1.00 44.84 98 GLU A C 1
ATOM 776 O O . GLU A 1 98 ? 15.750 15.139 -42.582 1.00 44.84 98 GLU A O 1
ATOM 781 N N . ALA A 1 99 ? 16.138 14.207 -40.603 1.00 49.97 99 ALA A N 1
ATOM 782 C CA . ALA A 1 99 ? 16.970 13.124 -41.150 1.00 49.97 99 ALA A CA 1
ATOM 783 C C . ALA A 1 99 ? 16.239 11.794 -41.438 1.00 49.97 99 ALA A C 1
ATOM 785 O O . ALA A 1 99 ? 16.858 10.867 -41.969 1.00 49.97 99 ALA A O 1
ATOM 786 N N . PHE A 1 100 ? 14.953 11.657 -41.098 1.00 44.31 100 PHE A N 1
ATOM 787 C CA . PHE A 1 100 ? 14.227 10.382 -41.198 1.00 44.31 100 PHE A CA 1
ATOM 788 C C . PHE A 1 100 ? 13.165 10.377 -42.311 1.00 44.31 100 PHE A C 1
ATOM 790 O O . PHE A 1 100 ? 11.969 10.255 -42.064 1.00 44.31 100 PHE A O 1
ATOM 797 N N . GLU A 1 101 ? 13.601 10.402 -43.575 1.00 44.19 101 GLU A N 1
ATOM 798 C CA . GLU A 1 101 ? 12.765 9.865 -44.657 1.00 44.19 101 GLU A CA 1
ATOM 799 C C . GLU A 1 101 ? 12.730 8.322 -44.582 1.00 44.19 101 GLU A C 1
ATOM 801 O O . GLU A 1 101 ? 13.781 7.672 -44.645 1.00 44.19 101 GLU A O 1
ATOM 806 N N . PRO A 1 102 ? 11.548 7.678 -44.498 1.00 48.28 102 PRO A N 1
ATOM 807 C CA . PRO A 1 102 ? 11.451 6.234 -44.369 1.00 48.28 102 PRO A CA 1
ATOM 808 C C . PRO A 1 102 ? 11.446 5.590 -45.759 1.00 48.28 102 PRO A C 1
ATOM 810 O O . PRO A 1 102 ? 10.413 5.153 -46.266 1.00 48.28 102 PRO A O 1
ATOM 813 N N . GLN A 1 103 ? 12.611 5.496 -46.396 1.00 43.16 103 GLN A N 1
ATOM 814 C CA . GLN A 1 103 ? 12.763 4.676 -47.599 1.00 43.16 103 GLN A CA 1
ATOM 815 C C . GLN A 1 103 ? 13.115 3.250 -47.182 1.00 43.16 103 GLN A C 1
ATOM 817 O O . GLN A 1 103 ? 14.245 2.915 -46.826 1.00 43.16 103 GLN A O 1
ATOM 822 N N . GLY A 1 104 ? 12.078 2.415 -47.159 1.00 53.03 104 GLY A N 1
ATOM 823 C CA . GLY A 1 104 ? 12.147 1.045 -46.689 1.00 53.03 104 GLY A CA 1
ATOM 824 C C . GLY A 1 104 ? 13.115 0.192 -47.489 1.00 53.03 104 GLY A C 1
ATOM 825 O O . GLY A 1 104 ? 12.776 -0.233 -48.578 1.00 53.03 104 GLY A O 1
ATOM 826 N N . TYR A 1 105 ? 14.253 -0.161 -46.896 1.00 44.00 105 TYR A N 1
ATOM 827 C CA . TYR A 1 105 ? 15.013 -1.362 -47.229 1.00 44.00 105 TYR A CA 1
ATOM 828 C C . TYR A 1 105 ? 15.730 -1.850 -45.971 1.00 44.00 105 TYR A C 1
ATOM 830 O O . TYR A 1 105 ? 16.281 -1.054 -45.220 1.00 44.00 105 TYR A O 1
ATOM 838 N N . ALA A 1 106 ? 15.662 -3.168 -45.751 1.00 52.00 106 ALA A N 1
ATOM 839 C CA . ALA A 1 106 ? 16.462 -3.998 -44.849 1.00 52.00 106 ALA A CA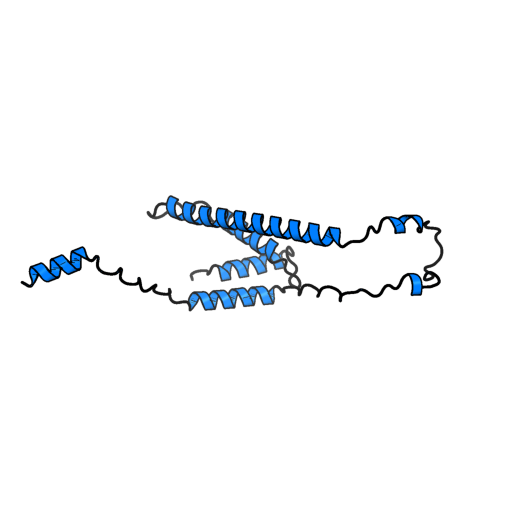 1
ATOM 840 C C . ALA A 1 106 ? 17.322 -3.252 -43.818 1.00 52.00 106 ALA A C 1
ATOM 842 O O . ALA A 1 106 ? 18.295 -2.615 -44.202 1.00 52.00 106 ALA A O 1
ATOM 843 N N . LYS A 1 107 ? 16.999 -3.462 -42.532 1.00 61.00 107 LYS A N 1
ATOM 844 C CA . LYS A 1 107 ? 17.689 -3.102 -41.275 1.00 61.00 107 LYS A CA 1
ATOM 845 C C . LYS A 1 107 ? 19.228 -3.211 -41.329 1.00 61.00 107 LYS A C 1
ATOM 847 O O . LYS A 1 107 ? 19.839 -4.014 -40.630 1.00 61.00 107 LYS A O 1
ATOM 852 N N . ARG A 1 108 ? 19.871 -2.427 -42.186 1.00 65.75 108 ARG A N 1
ATOM 853 C CA . ARG A 1 108 ? 21.304 -2.195 -42.215 1.00 65.75 108 ARG A CA 1
ATOM 854 C C . ARG A 1 108 ? 21.519 -1.061 -41.241 1.00 65.75 108 ARG A C 1
ATOM 856 O O . ARG A 1 108 ? 20.929 0.005 -41.385 1.00 65.75 108 ARG A O 1
ATOM 863 N N . LEU A 1 109 ? 22.314 -1.344 -40.219 1.00 73.06 109 LEU A N 1
ATOM 864 C CA . LEU A 1 109 ? 22.772 -0.328 -39.285 1.00 73.06 109 LEU A CA 1
ATOM 865 C C . LEU A 1 109 ? 23.335 0.855 -40.095 1.00 73.06 109 LEU A C 1
ATOM 867 O O . LEU A 1 109 ? 24.043 0.607 -41.083 1.00 73.06 109 LEU A O 1
ATOM 871 N N . PRO A 1 110 ? 22.996 2.105 -39.733 1.00 73.88 110 PRO A N 1
ATOM 872 C CA . PRO A 1 110 ? 23.511 3.275 -40.425 1.00 73.88 110 PRO A CA 1
ATOM 873 C C . PRO A 1 110 ? 25.041 3.235 -40.442 1.00 73.88 110 PRO A C 1
ATOM 875 O O . PRO A 1 110 ? 25.688 2.756 -39.506 1.00 73.88 110 PRO A O 1
ATOM 878 N N . ARG A 1 111 ? 25.626 3.686 -41.554 1.00 76.56 111 ARG A N 1
ATOM 879 C CA . ARG A 1 111 ? 27.081 3.827 -41.668 1.00 76.56 111 ARG A CA 1
ATOM 880 C C . ARG A 1 111 ? 27.551 4.908 -40.686 1.00 76.56 111 ARG A C 1
ATOM 882 O O . ARG A 1 111 ? 26.837 5.881 -40.473 1.00 76.56 111 ARG A O 1
ATOM 889 N N . ASN A 1 112 ? 28.751 4.731 -40.136 1.00 80.69 112 ASN A N 1
ATOM 890 C CA . ASN A 1 112 ? 29.383 5.619 -39.150 1.00 80.69 112 ASN A CA 1
ATOM 891 C C . ASN A 1 112 ? 28.624 5.684 -37.810 1.00 80.69 112 ASN A C 1
ATOM 893 O O . ASN A 1 112 ? 28.149 6.738 -37.386 1.00 80.69 112 ASN A O 1
ATOM 897 N N . LEU A 1 113 ? 28.499 4.536 -37.135 1.00 77.19 113 LEU A N 1
ATOM 898 C CA . LEU A 1 113 ? 27.853 4.434 -35.819 1.00 77.19 113 LEU A CA 1
ATOM 899 C C . LEU A 1 113 ? 28.535 5.318 -34.761 1.00 77.19 113 LEU A C 1
ATOM 901 O O . LEU A 1 113 ? 27.884 5.738 -33.812 1.00 77.19 113 LEU A O 1
ATOM 905 N N . GLU A 1 114 ? 29.814 5.644 -34.938 1.00 80.12 114 GLU A N 1
ATOM 906 C CA . GLU A 1 114 ? 30.584 6.568 -34.105 1.00 80.12 114 GLU A CA 1
ATOM 907 C C . GLU A 1 114 ? 29.967 7.970 -33.995 1.00 80.12 114 GLU A C 1
ATOM 909 O O . GLU A 1 114 ? 30.125 8.603 -32.955 1.00 80.12 114 GLU A O 1
ATOM 914 N N . ASN A 1 115 ? 29.209 8.421 -35.002 1.00 80.69 115 ASN A N 1
ATOM 915 C CA . ASN A 1 115 ? 28.513 9.712 -34.969 1.00 80.69 115 ASN A CA 1
ATOM 916 C C . ASN A 1 115 ? 27.190 9.649 -34.189 1.00 80.69 115 ASN A C 1
ATOM 918 O O . ASN A 1 115 ? 26.650 10.681 -33.807 1.00 80.69 115 ASN A O 1
ATOM 922 N N . TYR A 1 116 ? 26.659 8.445 -33.960 1.00 77.06 116 TYR A N 1
ATOM 923 C CA . TYR A 1 116 ? 25.382 8.224 -33.278 1.00 77.06 116 TYR A CA 1
ATOM 924 C C . TYR A 1 116 ? 25.566 7.669 -31.854 1.00 77.06 116 TYR A C 1
ATOM 926 O O . TYR A 1 116 ? 24.691 7.837 -31.004 1.00 77.06 116 TYR A O 1
ATOM 934 N N . ILE A 1 117 ? 26.707 7.036 -31.555 1.00 77.62 117 ILE A N 1
ATOM 935 C CA . ILE A 1 117 ? 27.042 6.512 -30.225 1.00 77.62 117 ILE A CA 1
ATOM 936 C C . ILE A 1 117 ? 27.623 7.640 -29.363 1.00 77.62 117 ILE A C 1
ATOM 938 O O . ILE A 1 117 ? 28.831 7.865 -29.311 1.00 77.62 117 ILE A O 1
ATOM 942 N N . HIS A 1 118 ? 26.747 8.315 -28.624 1.00 79.69 118 HIS A N 1
ATOM 943 C CA . HIS A 1 118 ? 27.136 9.303 -27.622 1.00 79.69 118 HIS A CA 1
ATOM 944 C C . HIS A 1 118 ? 27.359 8.628 -26.264 1.00 79.69 118 HIS A C 1
ATOM 946 O O . HIS A 1 118 ? 26.561 7.796 -25.818 1.00 79.69 118 HIS A O 1
ATOM 952 N N . ARG A 1 119 ? 28.452 8.978 -25.574 1.00 76.75 119 ARG A N 1
ATOM 953 C CA . ARG A 1 119 ? 28.662 8.542 -24.187 1.00 76.75 119 ARG A CA 1
ATOM 954 C C . ARG A 1 119 ? 27.645 9.258 -23.305 1.00 76.75 119 ARG A C 1
ATOM 956 O O . ARG A 1 119 ? 27.658 10.483 -23.240 1.00 76.75 119 ARG A O 1
ATOM 963 N N . ARG A 1 120 ? 26.792 8.508 -22.602 1.00 76.62 120 ARG A N 1
ATOM 964 C CA . ARG A 1 120 ? 25.957 9.100 -21.547 1.00 76.62 120 ARG A CA 1
ATOM 965 C C . ARG A 1 120 ? 26.873 9.642 -20.451 1.00 76.62 120 ARG A C 1
ATOM 967 O O . ARG A 1 120 ? 27.769 8.928 -20.002 1.00 76.62 120 ARG A O 1
ATOM 974 N N . ALA A 1 121 ? 26.640 10.882 -20.028 1.00 81.81 121 ALA A N 1
ATOM 975 C CA . ALA A 1 121 ? 27.391 11.516 -18.944 1.00 81.81 121 ALA A CA 1
ATOM 976 C C . ALA A 1 121 ? 27.118 10.864 -17.575 1.00 81.81 121 ALA A C 1
ATOM 978 O O . ALA A 1 121 ? 27.948 10.945 -16.673 1.00 81.81 121 ALA A O 1
ATOM 979 N N . VAL A 1 122 ? 25.973 10.188 -17.433 1.00 81.50 122 VAL A N 1
ATOM 980 C CA . VAL A 1 122 ? 25.504 9.578 -16.185 1.00 81.50 122 VAL A CA 1
ATOM 981 C C . VAL A 1 122 ? 25.029 8.148 -16.452 1.00 81.50 122 VAL A C 1
ATOM 983 O O . VAL A 1 122 ? 24.569 7.819 -17.550 1.00 81.50 122 VAL A O 1
ATOM 986 N N . ALA A 1 123 ? 25.167 7.279 -15.448 1.00 81.75 123 ALA A N 1
ATOM 987 C CA . ALA A 1 123 ? 24.596 5.938 -15.483 1.00 81.75 123 ALA A CA 1
ATOM 988 C C . ALA A 1 123 ? 23.068 6.004 -15.635 1.00 81.75 123 ALA A C 1
ATOM 990 O O . ALA A 1 123 ? 22.427 6.927 -15.132 1.00 81.75 123 ALA A O 1
ATOM 991 N N . SER A 1 124 ? 22.477 5.011 -16.302 1.00 79.75 124 SER A N 1
ATOM 992 C CA . SER A 1 124 ? 21.021 4.865 -16.317 1.00 79.75 124 SER A CA 1
ATOM 993 C C . SER A 1 124 ? 20.488 4.826 -14.878 1.00 79.75 124 SER A C 1
ATOM 995 O O . SER A 1 124 ? 21.106 4.161 -14.037 1.00 79.75 124 SER A O 1
ATOM 997 N N . PRO A 1 125 ? 19.370 5.514 -14.582 1.00 81.25 125 PRO A N 1
ATOM 998 C CA . PRO A 1 125 ? 18.741 5.439 -13.272 1.00 81.25 125 PRO A CA 1
ATOM 999 C C . PRO A 1 125 ? 18.521 3.976 -12.866 1.00 81.25 125 PRO A C 1
ATOM 1001 O O . PRO A 1 125 ? 18.175 3.161 -13.727 1.00 81.25 125 PRO A O 1
ATOM 1004 N N . PRO A 1 126 ? 18.729 3.616 -11.587 1.00 79.81 126 PRO A N 1
ATOM 1005 C CA . PRO A 1 126 ? 18.489 2.255 -11.136 1.00 79.81 126 PRO A CA 1
ATOM 1006 C C . PRO A 1 126 ? 17.021 1.891 -11.376 1.00 79.81 126 PRO A C 1
ATOM 1008 O O . PRO A 1 126 ? 16.119 2.666 -11.047 1.00 79.81 126 PRO A O 1
ATOM 1011 N N . GLU A 1 127 ? 16.780 0.711 -11.948 1.00 79.75 127 GLU A N 1
ATOM 1012 C CA . GLU A 1 127 ? 15.422 0.204 -12.118 1.00 79.75 127 GLU A CA 1
ATOM 1013 C C . GLU A 1 127 ? 14.727 0.111 -10.755 1.00 79.75 127 GLU A C 1
ATOM 1015 O O . GLU A 1 127 ? 15.321 -0.273 -9.740 1.00 79.75 127 GLU A O 1
ATOM 1020 N N . LYS A 1 128 ? 13.449 0.498 -10.718 1.00 77.31 128 LYS A N 1
ATOM 1021 C CA . LYS A 1 128 ? 12.649 0.414 -9.497 1.00 77.31 128 LYS A CA 1
ATOM 1022 C C . LYS A 1 128 ? 12.477 -1.061 -9.145 1.00 77.31 128 LYS A C 1
ATOM 1024 O O . LYS A 1 128 ? 11.953 -1.833 -9.943 1.00 77.31 128 LYS A O 1
ATOM 1029 N N . ARG A 1 129 ? 12.905 -1.452 -7.941 1.00 81.00 129 ARG A N 1
ATOM 1030 C CA . ARG A 1 129 ? 12.673 -2.806 -7.429 1.00 81.00 129 ARG A CA 1
ATOM 1031 C C . ARG A 1 129 ? 11.164 -3.051 -7.323 1.00 81.00 129 ARG A C 1
ATOM 1033 O O . ARG A 1 129 ? 10.475 -2.313 -6.623 1.00 81.00 129 ARG A O 1
ATOM 1040 N N . GLN A 1 130 ? 10.688 -4.094 -7.995 1.00 88.50 130 GLN A N 1
ATOM 1041 C CA . GLN A 1 130 ? 9.297 -4.540 -7.929 1.00 88.50 130 GLN A CA 1
ATOM 1042 C C . GLN A 1 130 ? 8.979 -5.107 -6.541 1.00 88.50 130 GLN A C 1
ATOM 1044 O O . GLN A 1 130 ? 9.823 -5.760 -5.916 1.00 88.50 130 GLN A O 1
ATOM 1049 N N . VAL A 1 131 ? 7.764 -4.847 -6.056 1.00 92.12 131 VAL A N 1
ATOM 1050 C CA . VAL A 1 131 ? 7.273 -5.351 -4.767 1.00 92.12 131 VAL A CA 1
ATOM 1051 C C . VAL A 1 131 ? 6.408 -6.577 -5.023 1.00 92.12 131 VAL A C 1
ATOM 1053 O O . VAL A 1 131 ? 5.424 -6.505 -5.755 1.00 92.12 131 VAL A O 1
ATOM 1056 N N . THR A 1 132 ? 6.747 -7.700 -4.395 1.00 95.75 132 THR A N 1
ATOM 1057 C CA . THR A 1 132 ? 5.945 -8.928 -4.503 1.00 95.75 132 THR A CA 1
ATOM 1058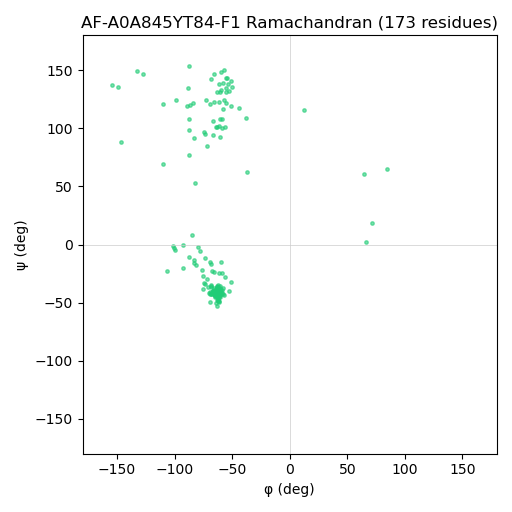 C C . THR A 1 132 ? 4.833 -8.959 -3.456 1.00 95.75 132 THR A C 1
ATOM 1060 O O . THR A 1 132 ? 4.962 -8.398 -2.364 1.00 95.75 132 THR A O 1
ATOM 1063 N N . LEU A 1 133 ? 3.748 -9.677 -3.750 1.00 95.56 133 LEU A N 1
ATOM 1064 C CA . LEU A 1 133 ? 2.629 -9.869 -2.825 1.00 95.56 133 LEU A CA 1
ATOM 1065 C C . LEU A 1 133 ? 3.078 -10.532 -1.517 1.00 95.56 133 LEU A C 1
ATOM 1067 O O . LEU A 1 133 ? 2.655 -10.118 -0.440 1.00 95.56 133 LEU A O 1
ATOM 1071 N N . GLN A 1 134 ? 3.989 -11.506 -1.599 1.00 95.62 134 GLN A N 1
ATOM 1072 C CA . GLN A 1 134 ? 4.545 -12.176 -0.424 1.00 95.62 134 GLN A CA 1
ATOM 1073 C C . GLN A 1 134 ? 5.327 -11.207 0.474 1.00 95.62 134 GLN A C 1
ATOM 1075 O O . GLN A 1 134 ? 5.192 -11.252 1.696 1.00 95.62 134 GLN A O 1
ATOM 1080 N N . GLU A 1 135 ? 6.132 -10.320 -0.120 1.00 95.50 135 GLU A N 1
ATOM 1081 C CA . GLU A 1 135 ? 6.879 -9.299 0.620 1.00 95.50 135 GLU A CA 1
ATOM 1082 C C . GLU A 1 135 ? 5.930 -8.320 1.321 1.00 95.50 135 GLU A C 1
ATOM 1084 O O . GLU A 1 135 ? 6.132 -8.001 2.493 1.00 95.50 135 GLU A O 1
ATOM 1089 N N . LEU A 1 136 ? 4.853 -7.912 0.646 1.00 94.88 136 LEU A N 1
ATOM 1090 C CA . LEU A 1 136 ? 3.853 -7.014 1.217 1.00 94.88 136 LEU A CA 1
ATOM 1091 C C . LEU A 1 136 ? 3.095 -7.657 2.392 1.00 94.88 136 LEU A C 1
ATOM 1093 O O . LEU A 1 136 ? 2.905 -7.017 3.427 1.00 94.88 136 LEU A O 1
ATOM 1097 N N . ILE A 1 137 ? 2.704 -8.930 2.271 1.00 95.00 137 ILE A N 1
ATOM 1098 C CA . ILE A 1 137 ? 2.063 -9.677 3.365 1.00 95.00 137 ILE A CA 1
ATOM 1099 C C . ILE A 1 137 ? 3.010 -9.793 4.563 1.00 95.00 137 ILE A C 1
ATOM 1101 O O . ILE A 1 137 ? 2.616 -9.462 5.682 1.00 95.00 137 ILE A O 1
ATOM 1105 N N . ALA A 1 138 ? 4.267 -10.183 4.336 1.00 95.56 138 ALA A N 1
ATOM 1106 C CA . ALA A 1 138 ? 5.257 -10.290 5.405 1.00 95.56 138 ALA A CA 1
ATOM 1107 C C . ALA A 1 138 ? 5.462 -8.945 6.124 1.00 95.56 138 ALA A C 1
ATOM 1109 O O . ALA A 1 138 ? 5.510 -8.885 7.354 1.00 95.56 138 ALA A O 1
ATOM 1110 N N . GLN A 1 139 ? 5.519 -7.837 5.379 1.00 94.12 139 GLN A N 1
ATOM 1111 C CA . GLN A 1 139 ? 5.595 -6.498 5.964 1.00 94.12 139 GLN A CA 1
ATOM 1112 C C . GLN A 1 139 ? 4.374 -6.188 6.839 1.00 94.12 139 GLN A C 1
ATOM 1114 O O . GLN A 1 139 ? 4.542 -5.737 7.973 1.00 94.12 139 GLN A O 1
ATOM 1119 N N . LEU A 1 140 ? 3.158 -6.485 6.377 1.00 93.88 140 LEU A N 1
ATOM 1120 C CA . LEU A 1 140 ? 1.946 -6.282 7.175 1.00 93.88 140 LEU A CA 1
ATOM 1121 C C . LEU A 1 140 ? 1.953 -7.103 8.470 1.00 93.88 140 LEU A C 1
ATOM 1123 O O . LEU A 1 140 ? 1.582 -6.580 9.523 1.00 93.88 140 LEU A O 1
ATOM 1127 N N . GLU A 1 141 ? 2.416 -8.351 8.428 1.00 93.56 141 GLU A N 1
ATOM 1128 C CA . GLU A 1 141 ? 2.545 -9.198 9.619 1.00 93.56 141 GLU A CA 1
ATOM 1129 C C . GLU A 1 141 ? 3.574 -8.644 10.610 1.00 93.56 141 GLU A C 1
ATOM 1131 O O . GLU A 1 141 ? 3.292 -8.549 11.808 1.00 93.56 141 GLU A O 1
ATOM 1136 N N . THR A 1 142 ? 4.745 -8.213 10.125 1.00 93.75 142 THR A N 1
ATOM 1137 C CA . THR A 1 142 ? 5.777 -7.610 10.987 1.00 93.75 142 THR A CA 1
ATOM 1138 C C . THR A 1 142 ? 5.280 -6.331 11.661 1.00 93.75 142 THR A C 1
ATOM 1140 O O . THR A 1 142 ? 5.484 -6.151 12.863 1.00 93.75 142 THR A O 1
ATOM 1143 N N . MET A 1 143 ? 4.567 -5.469 10.929 1.00 89.00 143 MET A N 1
ATOM 1144 C CA . MET A 1 143 ? 3.962 -4.255 11.479 1.00 89.00 143 MET A CA 1
ATOM 1145 C C . MET A 1 143 ? 2.870 -4.581 12.499 1.00 89.00 143 MET A C 1
ATOM 1147 O O . MET A 1 143 ? 2.822 -3.964 13.563 1.00 89.00 143 MET A O 1
ATOM 1151 N N . ALA A 1 144 ? 2.023 -5.574 12.220 1.00 88.06 144 ALA A N 1
ATOM 1152 C CA . ALA A 1 144 ? 0.986 -6.017 13.145 1.00 88.06 144 ALA A CA 1
ATOM 1153 C C . ALA A 1 144 ? 1.582 -6.546 14.456 1.00 88.06 144 ALA A C 1
ATOM 1155 O O . ALA A 1 144 ? 1.128 -6.166 15.538 1.00 88.06 144 ALA A O 1
ATOM 1156 N N . ALA A 1 145 ? 2.634 -7.363 14.370 1.00 88.44 145 ALA A N 1
ATOM 1157 C CA . ALA A 1 145 ? 3.363 -7.864 15.529 1.00 88.44 145 ALA A CA 1
ATOM 1158 C C . ALA A 1 145 ? 4.027 -6.722 16.317 1.00 88.44 145 ALA A C 1
ATOM 1160 O O . ALA A 1 145 ? 3.922 -6.667 17.544 1.00 88.44 145 ALA A O 1
ATOM 1161 N N . ALA A 1 146 ? 4.659 -5.769 15.626 1.00 86.75 146 ALA A N 1
ATOM 1162 C CA . ALA A 1 146 ? 5.259 -4.596 16.255 1.00 86.75 146 ALA A CA 1
ATOM 1163 C C . ALA A 1 146 ? 4.214 -3.733 16.983 1.00 86.75 146 ALA A C 1
ATOM 1165 O O . ALA A 1 146 ? 4.458 -3.293 18.105 1.00 86.75 146 ALA A O 1
ATOM 1166 N N . MET A 1 147 ? 3.035 -3.528 16.387 1.00 80.31 147 MET A N 1
ATOM 1167 C CA . MET A 1 147 ? 1.929 -2.794 17.008 1.00 80.31 147 MET A CA 1
ATOM 1168 C C . MET A 1 147 ? 1.347 -3.521 18.220 1.00 80.31 147 MET A C 1
ATOM 1170 O O . MET A 1 147 ? 1.075 -2.875 19.229 1.00 80.31 147 MET A O 1
ATOM 1174 N N . ALA A 1 148 ? 1.177 -4.843 18.148 1.00 82.38 148 ALA A N 1
ATOM 1175 C CA . ALA A 1 148 ? 0.683 -5.642 19.270 1.00 82.38 148 ALA A CA 1
ATOM 1176 C C . ALA A 1 148 ? 1.640 -5.598 20.474 1.00 82.38 148 ALA A C 1
ATOM 1178 O O . ALA A 1 148 ? 1.196 -5.539 21.619 1.00 82.38 148 ALA A O 1
ATOM 1179 N N . ASN A 1 149 ? 2.948 -5.572 20.209 1.00 79.75 149 ASN A N 1
ATOM 1180 C CA . ASN A 1 149 ? 3.991 -5.495 21.233 1.00 79.75 149 ASN A CA 1
ATOM 1181 C C . ASN A 1 149 ? 4.275 -4.060 21.712 1.00 79.75 149 ASN A C 1
ATOM 1183 O O . ASN A 1 149 ? 4.956 -3.865 22.723 1.00 79.75 149 ASN A O 1
ATOM 1187 N N . SER A 1 150 ? 3.778 -3.040 21.006 1.00 72.25 150 SER A N 1
ATOM 1188 C CA . SER A 1 150 ? 3.965 -1.642 21.382 1.00 72.25 150 SER A CA 1
ATOM 1189 C C . SER A 1 150 ? 3.072 -1.306 22.576 1.00 72.25 150 SER A C 1
ATOM 1191 O O . SER A 1 150 ? 1.888 -0.999 22.437 1.00 72.25 150 SER A O 1
ATOM 1193 N N . THR A 1 151 ? 3.637 -1.360 23.783 1.00 64.75 151 THR A N 1
ATOM 1194 C CA . THR A 1 151 ? 2.967 -0.797 24.960 1.00 64.75 151 THR A CA 1
ATOM 1195 C C . THR A 1 151 ? 2.765 0.707 24.750 1.00 64.75 151 THR A C 1
ATOM 1197 O O . THR A 1 151 ? 3.665 1.385 24.238 1.00 64.75 151 THR A O 1
ATOM 1200 N N . PRO A 1 152 ? 1.595 1.267 25.118 1.00 63.41 152 PRO A N 1
ATOM 1201 C CA . PRO A 1 152 ? 1.343 2.686 24.949 1.00 63.41 152 PRO A CA 1
ATOM 1202 C C . PRO A 1 152 ? 2.412 3.448 25.720 1.00 63.41 152 PRO A C 1
ATOM 1204 O O . PRO A 1 152 ? 2.519 3.336 26.941 1.00 63.41 152 PRO A O 1
ATOM 1207 N N . ARG A 1 153 ? 3.229 4.205 24.985 1.00 61.66 153 ARG A N 1
ATOM 1208 C CA . ARG A 1 153 ? 4.290 5.034 25.549 1.00 61.66 153 ARG A CA 1
ATOM 1209 C C . ARG A 1 153 ? 3.618 6.014 26.507 1.00 61.66 153 ARG A C 1
ATOM 1211 O O . ARG A 1 153 ? 3.015 6.995 26.067 1.00 61.66 153 ARG A O 1
ATOM 1218 N N . ILE A 1 154 ? 3.666 5.724 27.809 1.00 64.25 154 ILE A N 1
ATOM 1219 C CA . ILE A 1 154 ? 3.160 6.624 28.841 1.00 64.25 154 ILE A CA 1
ATOM 1220 C C . ILE A 1 154 ? 4.007 7.880 28.707 1.00 64.25 154 ILE A C 1
ATOM 1222 O O . ILE A 1 154 ? 5.179 7.913 29.081 1.00 64.25 154 ILE A O 1
ATOM 1226 N N . ARG A 1 155 ? 3.439 8.913 28.079 1.00 63.38 155 ARG A N 1
ATOM 1227 C CA . ARG A 1 155 ? 4.045 10.236 28.071 1.00 63.38 155 ARG A CA 1
ATOM 1228 C C . ARG A 1 155 ? 4.050 10.674 29.526 1.00 63.38 155 ARG A C 1
ATOM 1230 O O . ARG A 1 155 ? 3.009 11.092 30.032 1.00 63.38 155 ARG A O 1
ATOM 1237 N N . ASN A 1 156 ? 5.199 10.563 30.190 1.00 64.12 156 ASN A N 1
ATOM 1238 C CA . ASN A 1 156 ? 5.422 11.236 31.458 1.00 64.12 156 ASN A CA 1
ATOM 1239 C C . ASN A 1 156 ? 5.169 12.716 31.191 1.00 64.12 156 ASN A C 1
ATOM 1241 O O . ASN A 1 156 ? 5.980 13.399 30.563 1.00 64.12 156 ASN A O 1
ATOM 1245 N N . ARG A 1 157 ? 3.983 13.195 31.581 1.00 65.50 157 ARG A N 1
ATOM 1246 C CA . ARG A 1 157 ? 3.684 14.619 31.584 1.00 65.50 157 ARG A CA 1
ATOM 1247 C C . ARG A 1 157 ? 4.724 15.225 32.508 1.00 65.50 157 ARG A C 1
ATOM 1249 O O . ARG A 1 157 ? 4.672 14.993 33.712 1.00 65.50 157 ARG A O 1
ATOM 1256 N N . VAL A 1 158 ? 5.681 15.947 31.933 1.00 67.25 158 VAL A N 1
ATOM 1257 C CA . VAL A 1 158 ? 6.613 16.762 32.706 1.00 67.25 158 VAL A CA 1
ATOM 1258 C C . VAL A 1 158 ? 5.751 17.619 33.627 1.00 67.25 158 VAL A C 1
ATOM 1260 O O . VAL A 1 158 ? 4.854 18.328 33.158 1.00 67.25 158 VAL A O 1
ATOM 1263 N N . ALA A 1 159 ? 5.944 17.462 34.937 1.00 65.62 159 ALA A N 1
ATOM 1264 C CA . ALA A 1 159 ? 5.208 18.227 35.925 1.00 65.62 159 ALA A CA 1
ATOM 1265 C C . ALA A 1 159 ? 5.414 19.710 35.604 1.00 65.62 159 ALA A C 1
ATOM 1267 O O . ALA A 1 159 ? 6.549 20.179 35.510 1.00 65.62 159 ALA A O 1
ATOM 1268 N N . ARG A 1 160 ? 4.317 20.439 35.364 1.00 68.19 160 ARG A N 1
ATOM 1269 C CA . ARG A 1 160 ? 4.391 21.886 35.136 1.00 68.19 160 ARG A CA 1
ATOM 1270 C C . ARG A 1 160 ? 5.103 22.504 36.346 1.00 68.19 160 ARG A C 1
ATOM 1272 O O . ARG A 1 160 ? 4.702 22.181 37.468 1.00 68.19 160 ARG A O 1
ATOM 1279 N N . PRO A 1 161 ? 6.119 23.366 36.154 1.00 69.1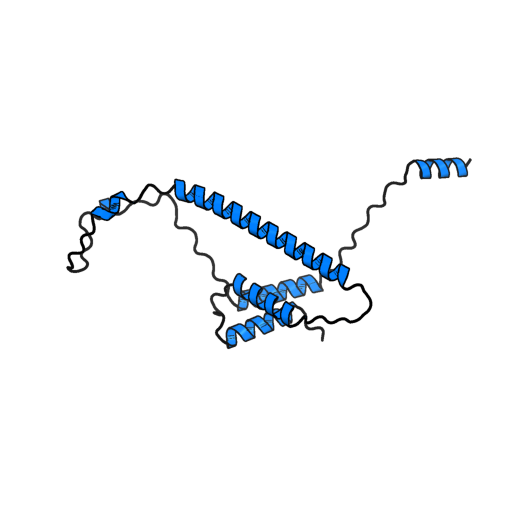9 161 PRO A N 1
ATOM 1280 C CA . PRO A 1 161 ? 6.789 24.009 37.276 1.00 69.19 161 PRO A CA 1
ATOM 1281 C C . PRO A 1 161 ? 5.741 24.725 38.131 1.00 69.19 161 PRO A C 1
ATOM 1283 O O . PRO A 1 161 ? 4.826 25.365 37.601 1.00 69.19 161 PRO A O 1
ATOM 1286 N N . HIS A 1 162 ? 5.821 24.561 39.454 1.00 68.62 162 HIS A N 1
ATOM 1287 C CA . HIS A 1 162 ? 4.886 25.210 40.365 1.00 68.62 162 HIS A CA 1
ATOM 1288 C C . HIS A 1 162 ? 4.943 26.723 40.127 1.00 68.62 162 HIS A C 1
ATOM 1290 O O . HIS A 1 162 ? 6.013 27.328 40.158 1.00 68.62 162 HIS A O 1
ATOM 1296 N N . SER A 1 163 ? 3.785 27.324 39.833 1.00 71.44 163 SER A N 1
ATOM 1297 C CA . SER A 1 163 ? 3.673 28.773 39.665 1.00 71.44 163 SER A CA 1
ATOM 1298 C C . SER A 1 163 ? 4.255 29.457 40.901 1.00 71.44 163 SER A C 1
ATOM 1300 O O . SER A 1 163 ? 3.919 29.072 42.022 1.00 71.44 163 SER A O 1
ATOM 1302 N N . LYS A 1 164 ? 5.120 30.460 40.705 1.00 70.56 164 LYS A N 1
ATOM 1303 C CA . LYS A 1 164 ? 5.831 31.168 41.785 1.00 70.56 164 LYS A CA 1
ATOM 1304 C C . LYS A 1 164 ? 4.881 31.653 42.892 1.00 70.56 164 LYS A C 1
ATOM 1306 O O . LYS A 1 164 ? 5.241 31.595 44.061 1.00 70.56 164 LYS A O 1
ATOM 1311 N N . CYS A 1 165 ? 3.641 32.015 42.550 1.00 67.12 165 CYS A N 1
ATOM 1312 C CA . CYS A 1 165 ? 2.606 32.374 43.527 1.00 67.12 165 CYS A CA 1
ATOM 1313 C C . CYS A 1 165 ? 2.250 31.243 44.506 1.00 67.12 165 CYS A C 1
ATOM 1315 O O . CYS A 1 165 ? 2.032 31.522 45.679 1.00 67.12 165 CYS A O 1
ATOM 1317 N N . LYS A 1 166 ? 2.220 29.978 44.061 1.00 72.19 166 LYS A N 1
ATOM 1318 C CA . LYS A 1 166 ? 1.964 28.830 44.951 1.00 72.19 166 LYS A CA 1
ATOM 1319 C C . LYS A 1 166 ? 3.137 28.564 45.890 1.00 72.19 166 LYS A C 1
ATOM 1321 O O . LYS A 1 166 ? 2.910 28.232 47.043 1.00 72.19 166 LYS A O 1
ATOM 1326 N N . ALA A 1 167 ? 4.372 28.750 45.422 1.00 73.94 167 ALA A N 1
ATOM 1327 C CA . ALA A 1 167 ? 5.552 28.612 46.277 1.00 73.94 167 ALA A CA 1
ATOM 1328 C C . ALA A 1 167 ? 5.578 29.689 47.377 1.00 73.94 167 ALA A C 1
ATOM 1330 O O . ALA A 1 167 ? 5.871 29.398 48.534 1.00 73.94 167 ALA A O 1
ATOM 1331 N N . ILE A 1 168 ? 5.202 30.924 47.034 1.00 77.56 168 ILE A N 1
ATOM 1332 C CA . ILE A 1 168 ? 5.119 32.027 47.998 1.00 77.56 168 ILE A CA 1
ATOM 1333 C C . ILE A 1 168 ? 3.997 31.780 49.016 1.00 77.56 168 ILE A C 1
ATOM 1335 O O . ILE A 1 168 ? 4.223 31.969 50.209 1.00 77.56 168 ILE A O 1
ATOM 1339 N N . SER A 1 169 ? 2.823 31.294 48.589 1.00 76.38 169 SER A N 1
ATO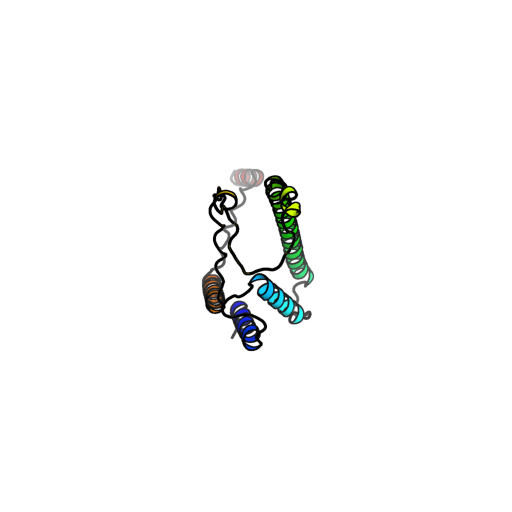M 1340 C CA . SER A 1 169 ? 1.735 30.991 49.530 1.00 76.38 169 SER A CA 1
ATOM 1341 C C . SER A 1 169 ? 2.104 29.871 50.501 1.00 76.38 169 SER A C 1
ATOM 1343 O O . SER A 1 169 ? 1.767 29.962 51.673 1.00 76.38 169 SER A O 1
ATOM 1345 N N . THR A 1 170 ? 2.826 28.840 50.049 1.00 79.12 170 THR A N 1
ATOM 1346 C CA . THR A 1 170 ? 3.278 27.758 50.938 1.00 79.12 170 THR A CA 1
ATOM 1347 C C . THR A 1 170 ? 4.324 28.221 51.948 1.00 79.12 170 THR A C 1
ATOM 1349 O O . THR A 1 170 ? 4.306 27.759 53.081 1.00 79.12 170 THR A O 1
ATOM 1352 N N . ILE A 1 171 ? 5.208 29.151 51.567 1.00 79.31 171 ILE A N 1
ATOM 1353 C CA . ILE A 1 171 ? 6.200 29.727 52.488 1.00 79.31 171 ILE A CA 1
ATOM 1354 C C . ILE A 1 171 ? 5.501 30.583 53.550 1.00 79.31 171 ILE A C 1
ATOM 1356 O O . ILE A 1 171 ? 5.821 30.470 54.727 1.00 79.31 171 ILE A O 1
ATOM 1360 N N . ALA A 1 172 ? 4.509 31.384 53.154 1.00 80.06 172 ALA A N 1
ATOM 1361 C CA . ALA A 1 172 ? 3.738 32.209 54.083 1.00 80.06 172 ALA A CA 1
ATOM 1362 C C . ALA A 1 172 ? 2.884 31.392 55.069 1.00 80.06 172 ALA A C 1
ATOM 1364 O O . ALA A 1 172 ? 2.541 31.894 56.128 1.00 80.06 172 ALA A O 1
ATOM 1365 N N . GLN A 1 173 ? 2.530 30.152 54.726 1.00 79.62 173 GLN A N 1
ATOM 1366 C CA . GLN A 1 173 ? 1.704 29.276 55.563 1.00 79.62 173 GLN A CA 1
ATOM 1367 C C . GLN A 1 173 ? 2.520 28.458 56.582 1.00 79.62 173 GLN A C 1
ATOM 1369 O O . GLN A 1 173 ? 1.938 27.812 57.449 1.00 79.62 173 GLN A O 1
ATOM 1374 N N . LEU A 1 174 ? 3.852 28.455 56.451 1.00 71.88 174 LEU A N 1
ATOM 1375 C CA . LEU A 1 174 ? 4.795 27.783 57.353 1.00 71.88 174 LEU A CA 1
ATOM 1376 C C . LEU A 1 174 ? 5.460 28.740 58.362 1.00 71.88 174 LEU A C 1
ATOM 1378 O O . LEU A 1 174 ? 6.245 28.273 59.187 1.00 71.88 174 LEU A O 1
ATOM 1382 N N . ALA A 1 175 ? 5.169 30.042 58.281 1.00 55.16 175 ALA A N 1
ATOM 1383 C CA . ALA A 1 175 ? 5.595 31.072 59.232 1.00 55.16 175 ALA A CA 1
ATOM 1384 C C . ALA A 1 175 ? 4.448 31.413 60.191 1.00 55.16 175 ALA A C 1
ATOM 1386 O O . ALA A 1 175 ? 4.746 31.646 61.383 1.00 55.16 175 ALA A O 1
#

Solvent-accessible surface area (backbone atoms only — not comparable to full-atom values): 11106 Å² total; per-residue (Å²): 127,86,78,45,70,50,58,51,50,46,54,48,54,50,53,37,40,77,72,62,79,43,47,60,70,51,43,64,62,67,64,52,50,53,52,50,55,50,52,52,53,66,72,55,55,86,76,85,74,78,96,64,68,67,63,62,57,51,48,55,52,51,51,50,52,52,52,51,54,51,50,51,53,51,51,50,52,54,50,50,56,51,50,54,58,58,54,74,70,53,75,83,69,77,83,63,68,87,77,71,76,87,77,89,68,78,95,64,78,70,83,67,54,76,82,71,64,72,83,70,94,61,79,80,78,80,78,80,82,71,43,33,46,69,58,52,46,53,51,41,52,53,51,47,53,52,56,74,69,52,69,81,78,76,73,77,72,74,76,74,77,78,55,68,70,59,58,52,53,54,55,65,73,75,110

Secondary structure (DSSP, 8-state):
----HHHHHHHHHHHHHHTTSSBTTB--HHHHHHHHHHHHHHH------SSS-HHHHHHHHHHHHHHHHHHHHHHHHHHHHHHHHHHHTS--GGGGGGG--------PPPS-GGGT-PPPSSPPPPPPPPPPHHHHHHHHHHHHHHHHH--------PPPPPPHHHHHHHHHT--

Foldseek 3Di:
DPCDPLNVLLVQLVVCVVVVVADQFFGPPVVSVVVSVVVVVVVPPPPPDDDDPVVVVVVVVVVVVVVVVVVVVVVVVVVVVVVVVVVVPDDPPVVPPVPDDCPDDDPDPDPPCVVVDDDDPDDDDDDDDGDGSVNVSVVSVVVVVVVVPDDPPPPPPPPDPPDVVVVVVVVVVVD

Radius of gyration: 29.91 Å; Cα contacts (8 Å, |Δi|>4): 40; chains: 1; bounding box: 55×47×107 Å

Sequence (175 aa):
MANSLAQRAIAFLIDLSERGEINPWDVNVIDVVDRFLKSLKEQQAPVIDNGRSPYEKNLSESGQAFLYASMLVLLKADTLIRTEVDEEEVPDFDDMEEAFEPQGYAKRLPRNLENYIHRRAVASPPEKRQVTLQELIAQLETMAAAMANSTPRIRNRVARPHSKCKAISTIAQLA

Mean predicted aligned error: 18.84 Å